Protein AF-A0A2A5V8K2-F1 (afdb_monomer_lite)

Foldseek 3Di:
DPDDALVVLVVVLVCLQPVQLVVQLVVLCVPVNNVRSNVRSVVSNVVSVVVSCCCVPVVVSVDGPD

Structure (mmCIF, N/CA/C/O backbone):
data_AF-A0A2A5V8K2-F1
#
_entry.id   AF-A0A2A5V8K2-F1
#
loop_
_atom_site.group_PDB
_atom_site.id
_atom_site.type_symbol
_atom_site.label_atom_id
_atom_site.label_alt_id
_atom_site.label_comp_id
_atom_site.label_asym_id
_atom_site.label_entity_id
_atom_site.label_seq_id
_atom_site.pdbx_PDB_ins_code
_atom_site.Cartn_x
_atom_site.Cartn_y
_atom_site.Cartn_z
_atom_site.occupancy
_atom_site.B_iso_or_equiv
_atom_site.auth_seq_id
_atom_site.auth_comp_id
_atom_site.auth_asym_id
_atom_site.auth_atom_id
_atom_site.pdbx_PDB_model_num
ATOM 1 N N . MET A 1 1 ? -3.432 -6.540 21.786 1.00 55.88 1 MET A N 1
ATOM 2 C CA . MET A 1 1 ? -2.669 -5.284 21.600 1.00 55.88 1 MET A CA 1
ATOM 3 C C . MET A 1 1 ? -3.664 -4.140 21.645 1.00 55.88 1 MET A C 1
ATOM 5 O O . MET A 1 1 ? -4.719 -4.285 21.041 1.00 55.88 1 MET A O 1
ATOM 9 N N . LYS A 1 2 ? -3.382 -3.061 22.385 1.00 65.00 2 LYS A N 1
ATOM 10 C CA . LYS A 1 2 ? -4.257 -1.880 22.419 1.00 65.00 2 LYS A CA 1
ATOM 11 C C . LYS A 1 2 ? -4.336 -1.320 20.997 1.00 65.00 2 LYS A C 1
ATOM 13 O O . LYS A 1 2 ? -3.289 -1.165 20.365 1.00 65.00 2 LYS A O 1
ATOM 18 N N . ARG A 1 3 ? -5.543 -1.126 20.457 1.00 68.00 3 ARG A N 1
ATOM 19 C CA . ARG A 1 3 ? -5.67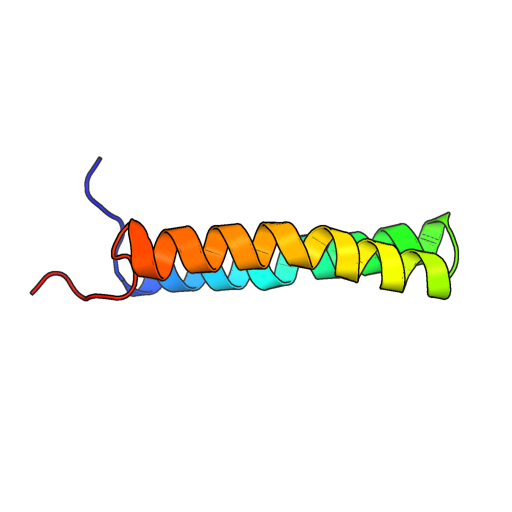9 -0.639 19.083 1.00 68.00 3 ARG A CA 1
ATOM 20 C C . ARG A 1 3 ? -5.029 0.762 19.003 1.00 68.00 3 ARG A C 1
ATOM 22 O O . ARG A 1 3 ? -5.223 1.562 19.919 1.00 68.00 3 ARG A O 1
ATOM 29 N N . PRO A 1 4 ? -4.202 1.053 17.980 1.00 78.88 4 PRO A N 1
ATOM 30 C CA . PRO A 1 4 ? -3.524 2.347 17.858 1.00 78.88 4 PRO A CA 1
ATOM 31 C C . PRO A 1 4 ? -4.537 3.499 17.756 1.00 78.88 4 PRO A C 1
ATOM 33 O O . PRO A 1 4 ? -5.703 3.257 17.448 1.00 78.88 4 PRO A O 1
ATOM 36 N N . SER A 1 5 ? -4.121 4.744 18.011 1.00 87.62 5 SER A N 1
ATOM 37 C CA . SER A 1 5 ? -5.026 5.901 17.892 1.00 87.62 5 SER A CA 1
ATOM 38 C C . SER A 1 5 ? -5.591 6.030 16.476 1.00 87.62 5 SER A C 1
ATOM 40 O O . SER A 1 5 ? -4.943 5.619 15.510 1.00 87.62 5 SER A O 1
ATOM 42 N N . PHE A 1 6 ? -6.776 6.629 16.346 1.00 87.56 6 PHE A N 1
ATOM 43 C CA . PHE A 1 6 ? -7.446 6.832 15.058 1.00 87.56 6 PHE A CA 1
ATOM 44 C C . PHE A 1 6 ? -6.528 7.493 14.015 1.00 87.56 6 PHE A C 1
ATOM 46 O O . PHE A 1 6 ? -6.327 6.957 12.925 1.00 87.56 6 PHE A O 1
ATOM 53 N N . VAL A 1 7 ? -5.842 8.577 14.398 1.00 89.75 7 VAL A N 1
ATOM 54 C CA . VAL A 1 7 ? -4.860 9.265 13.539 1.00 89.75 7 VAL A CA 1
ATOM 55 C C . VAL A 1 7 ? -3.744 8.321 13.083 1.00 89.75 7 VAL A C 1
ATOM 57 O O . VAL A 1 7 ? -3.376 8.312 11.911 1.00 89.75 7 VAL A O 1
ATOM 60 N N . THR A 1 8 ? -3.225 7.483 13.9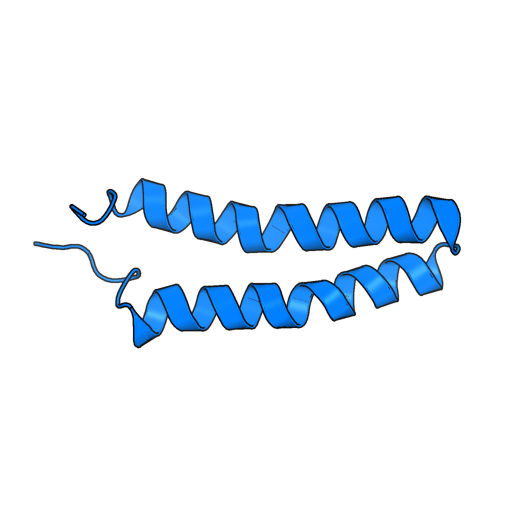83 1.00 92.06 8 THR A N 1
ATOM 61 C CA . THR A 1 8 ? -2.171 6.515 13.643 1.00 92.06 8 THR A CA 1
ATOM 62 C C . THR A 1 8 ? -2.673 5.466 12.652 1.00 92.06 8 THR A C 1
ATOM 64 O O . THR A 1 8 ? -1.967 5.147 11.697 1.00 92.06 8 THR A O 1
ATOM 67 N N . ARG A 1 9 ? -3.897 4.951 12.834 1.00 92.31 9 ARG A N 1
ATOM 68 C CA . ARG A 1 9 ? -4.525 4.012 11.887 1.00 92.31 9 ARG A CA 1
ATOM 69 C C . ARG A 1 9 ? -4.633 4.644 10.503 1.00 92.31 9 ARG A C 1
ATOM 71 O O . ARG A 1 9 ? -4.219 4.034 9.523 1.00 92.31 9 ARG A O 1
ATOM 78 N N . LEU A 1 10 ? -5.118 5.882 10.425 1.00 92.75 10 LEU A N 1
ATOM 79 C CA . LEU A 1 10 ? -5.297 6.584 9.158 1.00 92.75 10 LEU A CA 1
ATOM 80 C C . LEU A 1 10 ? -3.958 6.856 8.456 1.00 92.75 10 LEU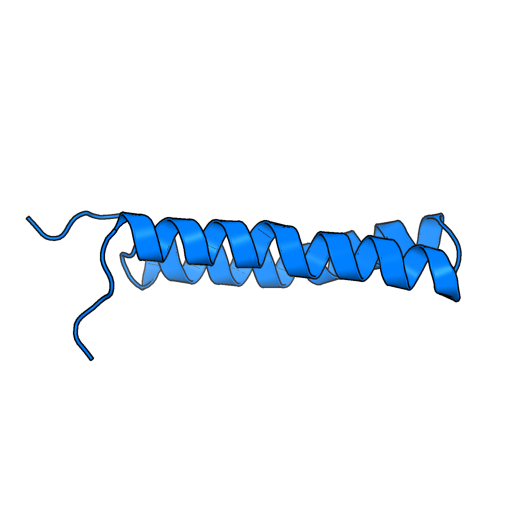 A C 1
ATOM 82 O O . LEU A 1 10 ? -3.841 6.636 7.252 1.00 92.75 10 LEU A O 1
ATOM 86 N N . LEU A 1 11 ? -2.921 7.239 9.210 1.00 95.38 11 LEU A N 1
ATOM 87 C CA . LEU A 1 11 ? -1.561 7.396 8.685 1.00 95.38 11 LEU A CA 1
ATOM 88 C C . LEU A 1 11 ? -1.001 6.085 8.122 1.00 95.38 11 LEU A C 1
ATOM 90 O O . LEU A 1 11 ? -0.401 6.098 7.050 1.00 95.38 11 LEU A O 1
ATOM 94 N N . ILE A 1 12 ? -1.227 4.954 8.798 1.00 95.50 12 ILE A N 1
ATOM 95 C CA . ILE A 1 12 ? -0.825 3.632 8.292 1.00 95.50 12 ILE A CA 1
ATOM 96 C C . ILE A 1 12 ? -1.518 3.339 6.957 1.00 95.50 12 ILE A C 1
ATOM 98 O O . ILE A 1 12 ? -0.868 2.889 6.014 1.00 95.50 12 ILE A O 1
ATOM 102 N N . ILE A 1 13 ? -2.819 3.618 6.857 1.00 96.38 13 ILE A N 1
ATOM 103 C CA . ILE A 1 13 ? -3.589 3.387 5.631 1.00 96.38 13 ILE A CA 1
ATOM 104 C C . ILE A 1 13 ? -3.074 4.262 4.485 1.00 96.38 13 ILE A C 1
ATOM 106 O O . ILE A 1 13 ? -2.816 3.742 3.403 1.00 96.38 13 ILE A O 1
ATOM 110 N N . VAL A 1 14 ? -2.849 5.557 4.722 1.00 96.75 14 VAL A N 1
ATOM 111 C CA . VAL A 1 14 ? -2.267 6.468 3.721 1.00 96.75 14 VAL A CA 1
ATOM 112 C C . VAL A 1 14 ? -0.900 5.966 3.263 1.00 96.75 14 VAL A C 1
ATOM 114 O O . VAL A 1 14 ? -0.622 5.913 2.066 1.00 96.75 14 VAL A O 1
ATOM 117 N N . LEU A 1 15 ? -0.055 5.533 4.198 1.00 97.50 15 LEU A N 1
ATOM 118 C CA . LEU A 1 15 ? 1.281 5.050 3.879 1.00 97.50 15 LEU A CA 1
ATOM 119 C C . LEU A 1 15 ? 1.232 3.780 3.017 1.00 97.50 15 LEU A C 1
ATOM 121 O O . LEU A 1 15 ? 1.971 3.687 2.041 1.00 97.50 15 LEU A O 1
ATOM 125 N N . ILE A 1 16 ? 0.324 2.845 3.310 1.00 97.75 16 ILE A N 1
ATOM 126 C CA . ILE A 1 16 ? 0.124 1.629 2.506 1.00 97.75 16 ILE A CA 1
ATOM 127 C C . ILE A 1 16 ? -0.488 1.929 1.133 1.00 97.75 16 ILE A C 1
ATOM 129 O O . ILE A 1 16 ? -0.161 1.247 0.166 1.00 97.75 16 ILE A O 1
ATOM 133 N N . LEU A 1 17 ? -1.357 2.932 1.017 1.00 97.56 17 LEU A N 1
ATOM 134 C CA . LEU A 1 17 ? -1.956 3.314 -0.264 1.00 97.56 17 LEU A CA 1
ATOM 135 C C . LEU A 1 17 ? -0.984 4.078 -1.170 1.00 97.56 17 LEU A C 1
ATOM 137 O O . LEU A 1 17 ? -1.111 4.010 -2.389 1.00 97.56 17 LEU A O 1
ATOM 141 N N . CYS A 1 18 ? -0.016 4.796 -0.600 1.00 97.50 18 CYS A N 1
ATOM 142 C CA . CYS A 1 18 ? 0.909 5.624 -1.369 1.00 97.50 18 CYS A CA 1
ATOM 143 C C . CYS A 1 18 ? 2.262 4.947 -1.598 1.00 97.50 18 CYS A C 1
ATOM 145 O O . CYS A 1 18 ? 2.717 4.857 -2.735 1.00 97.50 18 CYS A O 1
ATOM 147 N N . VAL A 1 19 ? 2.926 4.475 -0.541 1.00 97.94 19 VAL A N 1
ATOM 148 C CA . VAL A 1 19 ? 4.342 4.088 -0.621 1.00 97.94 19 VAL A CA 1
ATOM 149 C C . VAL A 1 19 ? 4.568 2.878 -1.533 1.00 97.94 19 VAL A C 1
ATOM 151 O O . VAL A 1 19 ? 5.367 3.010 -2.460 1.00 97.94 19 VAL A O 1
ATOM 154 N N . PRO A 1 20 ? 3.879 1.733 -1.359 1.00 98.06 20 PRO A N 1
ATOM 155 C CA . PRO A 1 20 ? 4.074 0.586 -2.238 1.00 98.06 20 PRO A CA 1
ATOM 156 C C . PRO A 1 20 ? 3.751 0.899 -3.709 1.00 98.06 20 PRO A C 1
ATOM 158 O O . PRO A 1 20 ? 4.637 0.688 -4.534 1.00 98.06 20 PRO A O 1
ATOM 161 N N . PRO A 1 21 ? 2.586 1.476 -4.078 1.00 97.88 21 PRO A N 1
ATOM 162 C CA . PRO A 1 21 ? 2.280 1.744 -5.487 1.00 97.88 21 PRO A CA 1
ATOM 163 C C . PRO A 1 21 ? 3.232 2.752 -6.140 1.00 97.88 21 PRO A C 1
ATOM 165 O O . PRO A 1 21 ? 3.645 2.549 -7.284 1.00 97.88 21 PRO A O 1
ATOM 168 N N . ILE A 1 22 ? 3.626 3.813 -5.422 1.00 97.81 22 ILE A N 1
ATOM 169 C CA . ILE A 1 22 ? 4.568 4.820 -5.935 1.00 97.81 22 ILE A CA 1
ATOM 170 C C . ILE A 1 22 ? 5.949 4.199 -6.142 1.00 97.81 22 ILE A C 1
ATOM 172 O O . ILE A 1 22 ? 6.525 4.344 -7.221 1.00 97.81 22 ILE A O 1
ATOM 176 N N . LEU A 1 23 ? 6.476 3.472 -5.151 1.00 97.88 23 LEU A N 1
ATOM 177 C CA . LEU A 1 23 ? 7.784 2.825 -5.272 1.00 97.88 23 LEU A CA 1
ATOM 178 C C . LEU A 1 23 ? 7.786 1.768 -6.373 1.00 97.88 23 LEU A C 1
ATOM 180 O O . LEU A 1 23 ? 8.712 1.733 -7.178 1.00 97.88 23 LEU A O 1
ATOM 184 N N . SER A 1 24 ? 6.737 0.954 -6.459 1.00 97.69 24 SER A N 1
ATOM 185 C CA . SER A 1 24 ? 6.552 -0.027 -7.526 1.00 97.69 24 SER A CA 1
ATOM 186 C C . SER A 1 24 ? 6.513 0.636 -8.903 1.00 97.69 24 SER A C 1
ATOM 188 O O . SER A 1 24 ? 7.203 0.179 -9.811 1.00 97.69 24 SER A O 1
ATOM 190 N N . THR A 1 25 ? 5.807 1.761 -9.045 1.00 98.25 25 THR A N 1
ATOM 191 C CA . THR A 1 25 ? 5.798 2.539 -10.292 1.00 98.25 25 THR A CA 1
ATOM 192 C C . THR A 1 25 ? 7.187 3.059 -10.638 1.00 98.25 25 THR A C 1
ATOM 194 O O . THR A 1 25 ? 7.629 2.936 -11.779 1.00 98.25 25 THR A O 1
ATOM 197 N N . GLN A 1 26 ? 7.892 3.634 -9.665 1.00 97.75 26 GLN A N 1
ATOM 198 C CA . GLN A 1 26 ? 9.183 4.278 -9.885 1.00 97.75 26 GLN A CA 1
ATOM 199 C C . GLN A 1 26 ? 10.286 3.264 -10.205 1.00 97.75 26 GLN A C 1
ATOM 201 O O . GLN A 1 26 ? 10.995 3.415 -11.198 1.00 97.75 26 GLN A O 1
ATOM 206 N N . ILE A 1 27 ? 10.388 2.197 -9.409 1.00 97.69 27 ILE A N 1
ATOM 207 C CA . ILE A 1 27 ? 11.344 1.103 -9.618 1.00 97.69 27 ILE A CA 1
ATOM 208 C C . ILE A 1 27 ? 11.003 0.357 -10.911 1.00 97.69 27 ILE A C 1
ATOM 210 O O . ILE A 1 27 ? 11.883 0.120 -11.736 1.00 97.69 27 ILE A O 1
ATOM 214 N N . GLY A 1 28 ? 9.724 0.040 -11.133 1.00 97.81 28 GLY A N 1
ATOM 215 C CA . GLY A 1 28 ? 9.265 -0.606 -12.360 1.00 97.81 28 GLY A CA 1
ATOM 216 C C . GLY A 1 28 ? 9.581 0.230 -13.599 1.00 97.81 28 GLY A C 1
ATOM 217 O O . GLY A 1 28 ? 10.082 -0.305 -14.582 1.00 97.81 28 GLY A O 1
ATOM 218 N N . SER A 1 29 ? 9.389 1.550 -13.534 1.00 97.75 29 SER A N 1
ATOM 219 C CA . SER A 1 29 ? 9.717 2.450 -14.647 1.00 97.75 29 SER A CA 1
ATOM 220 C C . SER A 1 29 ? 11.217 2.496 -14.928 1.00 97.75 29 SER A C 1
ATOM 222 O O . SER A 1 29 ? 11.611 2.559 -16.091 1.00 97.75 29 SER A O 1
ATOM 224 N N . PHE A 1 30 ? 12.048 2.442 -13.881 1.00 97.56 30 PHE A N 1
ATOM 225 C CA . PHE A 1 30 ? 13.505 2.455 -14.008 1.00 97.56 30 PHE A CA 1
ATOM 226 C C . PHE A 1 30 ? 14.049 1.185 -14.679 1.00 97.56 30 PHE A C 1
ATOM 228 O O . PHE A 1 30 ? 14.932 1.281 -15.526 1.00 97.56 30 PHE A O 1
ATOM 235 N N . TYR A 1 31 ? 13.517 0.005 -14.340 1.00 97.75 31 TYR A N 1
ATOM 236 C CA . TYR A 1 31 ? 14.046 -1.275 -14.835 1.00 97.75 31 TYR A CA 1
A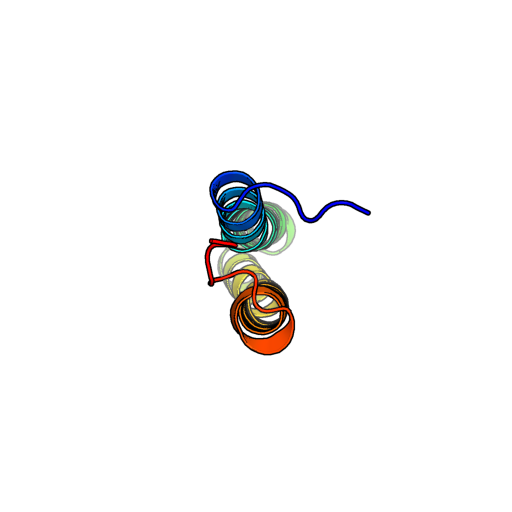TOM 237 C C . TYR A 1 31 ? 13.301 -1.863 -16.042 1.00 97.75 31 TYR A C 1
ATOM 239 O O . TYR A 1 31 ? 13.909 -2.580 -16.832 1.00 97.75 31 TYR A O 1
ATOM 247 N N . LEU A 1 32 ? 12.000 -1.599 -16.189 1.00 96.81 32 LEU A N 1
ATOM 248 C CA . LEU A 1 32 ? 11.128 -2.247 -17.185 1.00 96.81 32 LEU A CA 1
ATOM 249 C C . LEU A 1 32 ? 10.572 -1.271 -18.233 1.00 96.81 32 LEU A C 1
ATOM 251 O O . LEU A 1 32 ? 9.833 -1.688 -19.128 1.00 96.81 32 LEU A O 1
ATOM 255 N N . GLY A 1 33 ? 10.916 0.015 -18.128 1.00 97.00 33 GLY A N 1
ATOM 256 C CA . GLY A 1 33 ? 10.365 1.086 -18.953 1.00 97.00 33 GLY A CA 1
ATOM 257 C C . GLY A 1 33 ? 9.055 1.651 -18.399 1.00 97.00 33 GLY A C 1
ATOM 258 O O . GLY A 1 33 ? 8.374 1.039 -17.575 1.00 97.00 33 GLY A O 1
ATOM 259 N N . ARG A 1 34 ? 8.703 2.855 -18.862 1.00 95.69 34 ARG A N 1
ATOM 260 C CA . ARG A 1 34 ? 7.611 3.672 -18.309 1.00 95.69 34 ARG A CA 1
ATOM 261 C C . ARG A 1 34 ? 6.260 2.953 -18.275 1.00 95.69 34 ARG A C 1
ATOM 263 O O . ARG A 1 34 ? 5.618 2.939 -17.229 1.00 95.69 34 ARG A O 1
ATOM 270 N N . ASP A 1 35 ? 5.839 2.358 -19.388 1.00 97.69 35 ASP A N 1
ATOM 271 C CA . ASP A 1 35 ? 4.501 1.759 -19.500 1.00 97.69 35 ASP A CA 1
ATOM 272 C C . ASP A 1 35 ? 4.350 0.547 -18.572 1.00 97.69 35 ASP A C 1
ATOM 274 O O . ASP A 1 35 ? 3.374 0.441 -17.827 1.00 97.69 35 ASP A O 1
ATOM 278 N N . ASN A 1 36 ? 5.372 -0.313 -18.532 1.00 97.62 36 ASN A N 1
ATOM 279 C CA . ASN A 1 36 ? 5.414 -1.465 -17.630 1.00 97.62 36 ASN A CA 1
ATOM 280 C C . ASN A 1 36 ? 5.502 -1.039 -16.160 1.00 97.62 36 ASN A C 1
ATOM 282 O O . ASN A 1 36 ? 4.892 -1.673 -15.302 1.00 97.62 36 ASN A O 1
ATOM 286 N N . GLY A 1 37 ? 6.228 0.041 -15.859 1.00 97.56 37 GLY A N 1
ATOM 287 C CA . GLY A 1 37 ? 6.292 0.612 -14.517 1.00 97.56 37 GLY A CA 1
ATOM 288 C C . GLY A 1 37 ? 4.934 1.091 -14.018 1.00 97.56 37 GLY A C 1
ATOM 289 O O . GLY A 1 37 ? 4.521 0.724 -12.920 1.00 97.56 37 GLY A O 1
ATOM 290 N N . ILE A 1 38 ? 4.207 1.852 -14.840 1.00 97.50 38 ILE A N 1
ATOM 291 C CA . ILE A 1 38 ? 2.849 2.314 -14.520 1.00 97.50 38 ILE A CA 1
ATOM 292 C C . ILE A 1 38 ? 1.912 1.120 -14.310 1.00 97.50 38 ILE A C 1
ATOM 294 O O . ILE A 1 38 ? 1.192 1.080 -13.311 1.00 97.50 38 ILE A O 1
ATOM 298 N N . LEU A 1 39 ? 1.952 0.124 -15.203 1.00 98.00 39 LEU A N 1
ATOM 299 C CA . LEU A 1 39 ? 1.145 -1.089 -15.068 1.00 98.00 39 LEU A CA 1
ATOM 300 C C . LEU A 1 39 ? 1.439 -1.821 -13.750 1.00 98.00 39 LEU A C 1
ATOM 302 O O . LEU A 1 39 ? 0.516 -2.212 -13.038 1.00 98.00 39 LEU A O 1
ATOM 306 N N . LEU A 1 40 ? 2.716 -1.965 -13.392 1.00 97.56 40 LEU A N 1
ATOM 307 C CA . LEU A 1 40 ? 3.135 -2.626 -12.159 1.00 97.56 40 LEU A CA 1
ATOM 308 C C . LEU A 1 40 ? 2.671 -1.855 -10.911 1.00 97.56 40 LEU A C 1
ATOM 310 O O . LEU A 1 40 ? 2.196 -2.470 -9.957 1.00 97.56 40 LEU A O 1
ATOM 314 N N . GLY A 1 41 ? 2.716 -0.521 -10.941 1.00 97.44 41 GLY A N 1
ATOM 315 C CA . GLY A 1 41 ? 2.118 0.334 -9.915 1.00 97.44 41 GLY A CA 1
ATOM 316 C C . GLY A 1 41 ? 0.620 0.094 -9.723 1.00 97.44 41 GLY A C 1
ATOM 317 O O . GLY A 1 41 ? 0.167 -0.079 -8.591 1.00 97.44 41 GLY A O 1
ATOM 318 N N . PHE A 1 42 ? -0.141 0.012 -10.818 1.00 97.12 42 PHE A N 1
ATOM 319 C CA . PHE A 1 42 ? -1.569 -0.326 -10.782 1.00 97.12 42 PHE A CA 1
ATOM 320 C C . PHE A 1 42 ? -1.819 -1.713 -10.183 1.00 97.12 42 PHE A C 1
ATOM 322 O O . PHE A 1 42 ? -2.656 -1.852 -9.291 1.00 97.12 42 PHE A O 1
ATOM 329 N N . CYS A 1 43 ? -1.069 -2.727 -10.624 1.00 97.75 43 CYS A N 1
ATOM 330 C CA . CYS A 1 43 ? -1.191 -4.091 -10.113 1.00 97.75 43 CYS A CA 1
ATOM 331 C C . CYS A 1 43 ? -0.922 -4.171 -8.604 1.00 97.75 43 CYS A C 1
ATOM 333 O O . CYS A 1 43 ? -1.640 -4.874 -7.899 1.00 97.75 43 CYS A O 1
ATOM 335 N N . VAL A 1 44 ? 0.074 -3.435 -8.097 1.00 97.94 44 VAL A N 1
ATOM 336 C CA . VAL A 1 44 ? 0.384 -3.354 -6.657 1.00 97.94 44 VAL A CA 1
ATOM 337 C C . VAL A 1 44 ? -0.640 -2.505 -5.896 1.00 97.94 44 VAL A C 1
ATOM 339 O O . VAL A 1 44 ? -0.931 -2.783 -4.735 1.00 97.94 44 VAL A O 1
ATOM 342 N N . GLY A 1 45 ? -1.253 -1.513 -6.540 1.00 98.06 45 GLY A N 1
ATOM 343 C CA . GLY A 1 45 ? -2.321 -0.707 -5.948 1.00 98.06 45 GLY A CA 1
ATOM 344 C C . GLY A 1 45 ? -3.553 -1.521 -5.542 1.00 98.06 45 GLY A C 1
ATOM 345 O O . GLY A 1 45 ? -4.127 -1.267 -4.484 1.00 98.06 45 GLY A O 1
ATOM 346 N N . ILE A 1 46 ? -3.935 -2.533 -6.325 1.00 98.00 46 ILE A N 1
ATOM 347 C CA . ILE A 1 46 ? -5.116 -3.376 -6.058 1.00 98.00 46 ILE A CA 1
ATOM 348 C C . ILE A 1 46 ? -5.065 -4.044 -4.666 1.00 98.00 46 ILE A C 1
ATOM 350 O O . ILE A 1 46 ? -6.011 -3.860 -3.889 1.00 98.00 46 ILE A O 1
ATOM 354 N N . PRO A 1 47 ? -4.005 -4.788 -4.284 1.00 97.88 47 PRO A N 1
ATOM 355 C CA . PRO A 1 47 ? -3.919 -5.362 -2.945 1.00 97.88 47 PRO A CA 1
ATOM 356 C C . PRO A 1 47 ? -3.806 -4.293 -1.848 1.00 97.88 47 PRO A C 1
ATOM 358 O O . PRO A 1 47 ? -4.381 -4.488 -0.779 1.00 97.88 47 PRO A O 1
ATOM 361 N N . CYS A 1 48 ? -3.154 -3.148 -2.093 1.00 98.19 48 CYS A N 1
ATOM 362 C CA . CYS A 1 48 ? -3.098 -2.042 -1.126 1.00 98.19 48 CYS A CA 1
ATOM 363 C C . CYS A 1 48 ? -4.490 -1.468 -0.818 1.00 98.19 48 CYS A C 1
ATOM 365 O O . CYS A 1 48 ? -4.831 -1.278 0.349 1.00 98.19 48 CYS A O 1
ATOM 367 N N . VAL A 1 49 ? -5.315 -1.246 -1.847 1.00 97.81 49 VAL A N 1
ATOM 368 C CA . VAL A 1 49 ? -6.708 -0.797 -1.688 1.00 97.81 49 VAL A CA 1
ATOM 369 C C . VAL A 1 49 ? -7.541 -1.864 -0.991 1.00 97.81 49 VAL A C 1
ATOM 371 O O . VAL A 1 49 ? -8.283 -1.550 -0.065 1.00 97.81 49 VAL A O 1
ATOM 374 N N . THR A 1 50 ? -7.371 -3.132 -1.368 1.00 98.00 50 THR A N 1
ATOM 375 C CA . THR A 1 50 ? -8.081 -4.252 -0.732 1.00 98.00 50 THR A CA 1
ATOM 376 C C . THR A 1 50 ? -7.771 -4.320 0.766 1.00 98.00 50 THR A C 1
ATOM 378 O O . THR A 1 50 ? -8.686 -4.407 1.583 1.00 98.00 50 THR A O 1
ATOM 381 N N . PHE A 1 51 ? -6.493 -4.199 1.143 1.00 96.88 51 PHE A N 1
ATOM 382 C CA . PHE A 1 51 ? -6.068 -4.138 2.541 1.00 96.88 51 PHE A CA 1
ATOM 383 C C . PHE A 1 51 ? -6.649 -2.920 3.265 1.00 96.88 51 PHE A C 1
ATOM 385 O O . PHE A 1 51 ? -7.133 -3.050 4.389 1.00 96.88 51 PHE A O 1
ATOM 392 N N . ALA A 1 52 ? -6.630 -1.745 2.630 1.00 96.69 52 ALA A N 1
ATOM 393 C CA . ALA A 1 52 ? -7.171 -0.529 3.222 1.00 96.69 52 ALA A CA 1
ATOM 394 C C . ALA A 1 52 ? -8.677 -0.646 3.492 1.00 96.69 52 ALA A C 1
ATOM 396 O O . ALA A 1 52 ? -9.127 -0.336 4.593 1.00 96.69 52 ALA A O 1
ATOM 397 N N . CYS A 1 53 ? -9.449 -1.149 2.526 1.00 96.50 53 CYS A N 1
ATOM 398 C CA . CYS A 1 53 ? -10.877 -1.402 2.696 1.00 96.50 53 CYS A CA 1
ATOM 399 C C . CYS A 1 53 ? -11.138 -2.429 3.801 1.00 96.50 53 CYS A C 1
ATOM 401 O O . CYS A 1 53 ? -11.997 -2.204 4.649 1.00 96.50 53 CYS A O 1
ATOM 403 N N . TRP A 1 54 ? -10.373 -3.522 3.839 1.00 96.06 54 TRP A N 1
ATOM 404 C CA . TRP A 1 54 ? -10.500 -4.514 4.902 1.00 96.06 54 TRP A CA 1
ATOM 405 C C . TRP A 1 54 ? -10.254 -3.891 6.283 1.00 96.06 54 TRP A C 1
ATOM 407 O O . TRP A 1 54 ? -11.090 -4.017 7.174 1.00 96.06 54 TRP A O 1
ATOM 417 N N . LYS A 1 55 ? -9.169 -3.126 6.450 1.00 94.19 55 LYS A N 1
ATOM 418 C CA . LYS A 1 55 ? -8.875 -2.461 7.724 1.00 94.19 55 LYS A CA 1
ATOM 419 C C . LYS A 1 55 ? -9.932 -1.444 8.133 1.00 94.19 55 LYS A C 1
ATOM 421 O O . LYS A 1 55 ? -10.347 -1.428 9.286 1.00 94.19 55 LYS A O 1
ATOM 426 N N . LEU A 1 56 ? -10.363 -0.595 7.207 1.00 93.19 56 LEU A N 1
ATOM 427 C CA . LEU A 1 56 ? -11.303 0.477 7.520 1.00 93.19 56 LEU A CA 1
ATOM 428 C C . LEU A 1 56 ? -12.706 -0.043 7.840 1.00 93.19 56 LEU A C 1
ATOM 430 O O . LEU A 1 56 ? -13.329 0.493 8.750 1.00 93.19 56 LEU A O 1
ATOM 434 N N . TYR A 1 57 ? -13.185 -1.058 7.116 1.00 92.44 57 TYR A N 1
ATOM 435 C CA . TYR A 1 57 ? -14.591 -1.475 7.170 1.00 92.44 57 TYR A CA 1
ATOM 436 C C . TYR A 1 57 ? -14.837 -2.812 7.865 1.00 92.44 57 TYR A C 1
ATOM 438 O O . TYR A 1 57 ? -15.924 -3.012 8.389 1.00 92.44 57 TYR A O 1
ATOM 446 N N . ILE A 1 58 ? -13.873 -3.735 7.854 1.00 92.81 58 ILE A N 1
ATOM 447 C CA . ILE A 1 58 ? -14.033 -5.055 8.485 1.00 92.81 58 ILE A CA 1
ATOM 448 C C . ILE A 1 58 ? -13.406 -5.063 9.878 1.00 92.81 58 ILE A C 1
ATOM 450 O O . ILE A 1 58 ? -14.006 -5.577 10.813 1.00 92.81 58 ILE A O 1
ATOM 454 N N . ASP A 1 59 ? -12.235 -4.443 10.033 1.00 90.12 59 ASP A N 1
ATOM 455 C CA . ASP A 1 59 ? -11.586 -4.289 11.343 1.00 90.12 59 ASP A CA 1
ATOM 456 C C . ASP A 1 59 ? -12.033 -3.019 12.094 1.00 90.12 59 ASP A C 1
ATOM 458 O O . ASP A 1 59 ? -11.490 -2.728 13.166 1.00 90.12 59 ASP A O 1
ATOM 462 N N . GLU A 1 60 ? -12.984 -2.261 11.531 1.00 88.69 60 GLU A N 1
ATOM 463 C CA . GLU A 1 60 ? -13.565 -1.042 12.119 1.00 88.69 60 GLU A CA 1
ATOM 464 C C . GLU A 1 60 ? -12.498 0.010 12.481 1.00 88.69 60 GLU A C 1
ATOM 466 O O . GLU A 1 60 ? -12.571 0.700 13.496 1.00 88.69 60 GLU A O 1
ATOM 471 N N . TRP A 1 61 ? -11.444 0.154 11.663 1.00 90.50 61 TRP A N 1
ATOM 472 C CA . TRP A 1 61 ? -10.430 1.195 11.900 1.00 90.50 61 TRP A CA 1
ATOM 473 C C . TRP A 1 61 ? -10.929 2.609 11.607 1.00 90.50 61 TRP A C 1
ATOM 475 O O . TRP A 1 61 ? -10.242 3.566 11.970 1.00 90.50 61 TRP A O 1
ATOM 485 N N . ARG A 1 62 ? -12.069 2.732 10.919 1.00 84.06 62 ARG A N 1
ATOM 486 C CA . 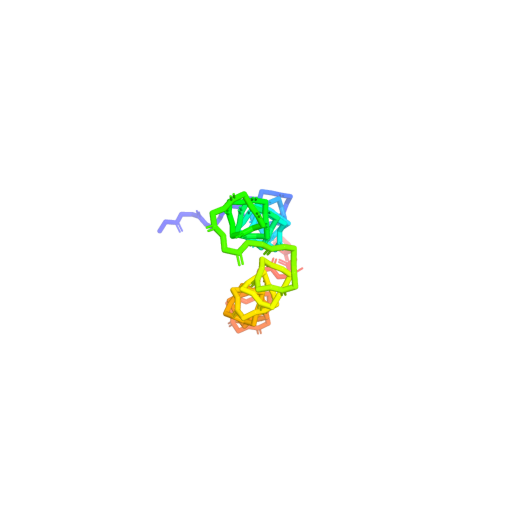ARG A 1 62 ? -12.686 4.012 10.577 1.00 84.06 62 ARG A CA 1
ATOM 487 C C . ARG A 1 62 ? -13.385 4.672 11.766 1.00 84.06 62 ARG A C 1
ATOM 489 O O . ARG A 1 62 ? -13.443 5.897 11.793 1.00 84.06 62 ARG A O 1
ATOM 496 N N . ASP A 1 63 ? -13.908 3.888 12.695 1.00 83.88 63 ASP A N 1
ATOM 497 C CA . ASP A 1 63 ? -14.710 4.421 13.787 1.00 83.88 63 ASP A CA 1
ATOM 498 C C . ASP A 1 63 ? -13.793 4.828 14.951 1.00 83.88 63 ASP A C 1
ATOM 500 O O . ASP A 1 63 ? -12.800 4.152 15.258 1.00 83.88 63 ASP A O 1
ATOM 504 N N . GLU A 1 64 ? -14.076 5.980 15.560 1.00 68.38 64 GLU A N 1
ATOM 505 C CA . GLU A 1 64 ? -13.400 6.398 16.786 1.00 68.38 64 GLU A CA 1
ATOM 506 C C . GLU A 1 64 ? -13.924 5.540 17.950 1.00 68.38 64 GLU A C 1
ATOM 508 O O . GLU A 1 64 ? -15.117 5.266 18.050 1.00 68.38 64 GLU A O 1
ATOM 513 N N . GLU A 1 65 ? -13.018 5.048 18.798 1.00 65.12 65 GLU A N 1
ATOM 514 C CA . GLU A 1 65 ? -13.412 4.443 20.074 1.00 65.12 65 GLU A CA 1
ATOM 515 C C . GLU A 1 65 ? -13.786 5.601 21.006 1.00 65.12 65 GLU A C 1
ATOM 517 O O . GLU A 1 65 ? -12.878 6.275 21.498 1.00 65.12 65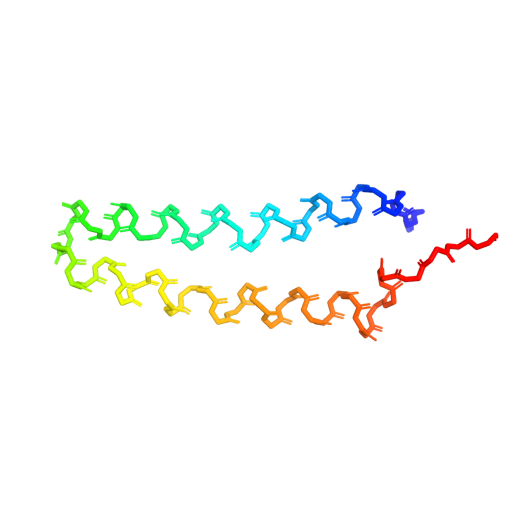 GLU A O 1
ATOM 522 N N . ASP A 1 66 ? -15.093 5.856 21.155 1.00 57.69 66 ASP A N 1
ATOM 523 C CA . ASP A 1 66 ? -15.670 6.804 22.128 1.00 57.69 66 ASP A CA 1
ATOM 524 C C . ASP A 1 66 ? -15.122 6.593 23.557 1.00 57.69 66 ASP A C 1
ATOM 526 O O . ASP A 1 66 ? -15.010 5.421 24.003 1.00 57.69 66 ASP A O 1
#

pLDDT: mean 92.38, std 10.1, range [55.88, 98.25]

Radius of gyration: 14.63 Å; chains: 1; bounding box: 30×15×42 Å

Sequence (66 aa):
MKRPSFVTRLLIIVLILCVPPILSTQIGSFYLGRDNGILLGFCVGIPCVTFACWKLYIDEWRDEED

Secondary structure (DSSP, 8-state):
-PPPPHHHHHHHHHHHHHHHHHHHHHHHHHHH-HHHHHHHHHHHHHHHHHHHHIIIIIS-TTS---